Protein AF-A0A935YED0-F1 (afdb_monomer_lite)

Sequence (80 aa):
MTPLNDKRFEHLTRAGILVEAERCDLKGGVVLHARERSTDVEIAQAAAQAFGYHAANILPRLNGFAGYDCVTIEIVRVNY

Radius of gyration: 12.93 Å; chains: 1; bounding box: 34×19×36 Å

Foldseek 3Di:
DQAQQQPKDWDQFPQRWIKIANGLLLPVAIETAAEPPDDPVNVVVRVVRSVVVSVVPDDPSHVHHPDPDDGDYHYHHDYD

pLDDT: mean 88.47, std 9.72, range [55.84, 97.62]

Structure (mmCIF, N/CA/C/O backbone):
data_AF-A0A935YED0-F1
#
_entry.id   AF-A0A935YED0-F1
#
loop_
_atom_site.group_PDB
_atom_site.id
_atom_site.type_symbol
_atom_site.label_atom_id
_atom_site.label_alt_id
_atom_site.label_comp_id
_atom_site.label_asym_id
_atom_site.label_entity_id
_atom_site.label_seq_id
_atom_site.pdbx_PDB_ins_code
_atom_site.Cartn_x
_atom_site.Cartn_y
_atom_site.Cartn_z
_atom_site.occupancy
_atom_site.B_iso_or_equiv
_atom_site.auth_seq_id
_atom_site.auth_comp_id
_atom_site.auth_asym_id
_atom_site.auth_atom_id
_atom_site.pdbx_PDB_model_num
ATOM 1 N N . MET A 1 1 ? 22.344 -7.949 -11.810 1.00 61.16 1 MET A N 1
ATOM 2 C CA . MET A 1 1 ? 21.716 -7.336 -10.619 1.00 61.16 1 MET A CA 1
ATOM 3 C C . MET A 1 1 ? 20.250 -7.731 -10.645 1.00 61.16 1 MET A C 1
ATOM 5 O O . MET A 1 1 ? 19.628 -7.513 -11.673 1.00 61.16 1 MET A O 1
ATOM 9 N N . THR A 1 2 ? 19.727 -8.380 -9.603 1.00 65.00 2 THR A N 1
ATOM 10 C CA . THR A 1 2 ? 18.310 -8.786 -9.572 1.00 65.00 2 THR A CA 1
ATOM 11 C C . THR A 1 2 ? 17.421 -7.537 -9.548 1.00 65.00 2 THR A C 1
ATOM 13 O O . THR A 1 2 ? 17.704 -6.647 -8.734 1.00 65.00 2 THR A O 1
ATOM 16 N N . PRO A 1 3 ? 16.401 -7.429 -10.418 1.00 79.19 3 PRO A N 1
ATOM 17 C CA . PRO A 1 3 ? 15.472 -6.301 -10.401 1.00 79.19 3 PRO A CA 1
ATOM 18 C C . PRO A 1 3 ? 14.744 -6.219 -9.052 1.00 79.19 3 PRO A C 1
ATOM 20 O O . PRO A 1 3 ? 14.543 -7.224 -8.372 1.00 79.19 3 PRO A O 1
ATOM 23 N N . LEU A 1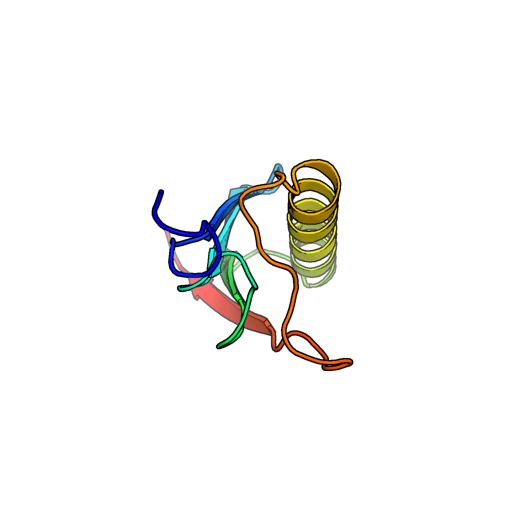 4 ? 14.375 -5.007 -8.633 1.00 86.38 4 LEU A N 1
ATOM 24 C CA . LEU A 1 4 ? 13.602 -4.794 -7.404 1.00 86.38 4 LEU A CA 1
ATOM 25 C C . LEU A 1 4 ? 12.150 -5.247 -7.546 1.00 86.38 4 LEU A C 1
ATOM 27 O O . LEU A 1 4 ? 11.535 -5.529 -6.527 1.00 86.38 4 LEU A O 1
ATOM 31 N N . ASN A 1 5 ? 11.631 -5.341 -8.774 1.00 88.12 5 ASN A N 1
ATOM 32 C CA . ASN A 1 5 ? 10.264 -5.763 -9.080 1.00 88.12 5 ASN A CA 1
ATOM 33 C C . ASN A 1 5 ? 9.846 -7.020 -8.313 1.00 88.12 5 ASN A C 1
ATOM 35 O O . ASN A 1 5 ? 8.803 -7.018 -7.673 1.00 88.12 5 ASN A O 1
ATOM 39 N N . ASP A 1 6 ? 10.685 -8.056 -8.323 1.00 88.12 6 ASP A N 1
ATOM 40 C CA . ASP A 1 6 ? 10.360 -9.360 -7.733 1.00 88.12 6 ASP A CA 1
ATOM 41 C C . ASP A 1 6 ? 10.633 -9.428 -6.220 1.00 88.12 6 ASP A C 1
ATOM 43 O O . ASP A 1 6 ? 10.537 -10.494 -5.617 1.00 88.12 6 ASP A O 1
ATOM 47 N N . LYS A 1 7 ? 11.021 -8.313 -5.589 1.00 90.56 7 LYS A N 1
ATOM 48 C CA . LYS A 1 7 ? 11.220 -8.258 -4.139 1.00 90.56 7 LYS A CA 1
ATOM 49 C C . LYS A 1 7 ? 9.943 -7.845 -3.434 1.00 90.56 7 LYS A C 1
ATOM 51 O O . LYS A 1 7 ? 9.216 -6.997 -3.938 1.00 90.56 7 LYS A O 1
ATOM 56 N N . ARG A 1 8 ? 9.761 -8.348 -2.215 1.00 93.25 8 ARG A N 1
ATOM 57 C CA . ARG A 1 8 ? 8.681 -7.923 -1.325 1.00 93.25 8 ARG A CA 1
ATOM 58 C C . ARG A 1 8 ? 8.770 -6.427 -1.019 1.00 93.25 8 ARG A C 1
ATOM 60 O O . ARG A 1 8 ? 9.863 -5.889 -0.820 1.00 93.25 8 ARG A O 1
ATOM 67 N N . PHE A 1 9 ? 7.614 -5.781 -0.964 1.00 92.75 9 PHE A N 1
ATOM 68 C CA . PHE A 1 9 ? 7.448 -4.437 -0.432 1.00 92.75 9 PHE A CA 1
ATOM 69 C C . PHE A 1 9 ? 6.764 -4.517 0.930 1.00 92.75 9 PHE A C 1
ATOM 71 O O . PHE A 1 9 ? 5.760 -5.209 1.080 1.00 92.75 9 PHE A O 1
ATOM 78 N N . GLU A 1 10 ? 7.302 -3.790 1.904 1.00 95.44 10 GLU A N 1
ATOM 79 C CA . GLU A 1 10 ? 6.725 -3.645 3.237 1.00 95.44 10 GLU A CA 1
ATOM 80 C C . GLU A 1 10 ? 6.867 -2.190 3.685 1.00 95.44 10 GLU A C 1
ATOM 82 O O . GLU A 1 10 ? 7.928 -1.575 3.533 1.00 95.44 10 GLU A O 1
ATOM 87 N N . HIS A 1 11 ? 5.802 -1.632 4.253 1.00 95.38 11 HIS A N 1
ATOM 88 C CA . HIS A 1 11 ? 5.816 -0.294 4.824 1.00 95.38 11 HIS A CA 1
ATOM 89 C C . HIS A 1 11 ? 4.908 -0.214 6.050 1.00 95.38 11 HIS A C 1
ATOM 91 O O . HIS A 1 11 ? 3.703 -0.441 5.963 1.00 95.38 11 HIS A O 1
ATOM 97 N N . LEU A 1 12 ? 5.477 0.166 7.195 1.00 96.19 12 LEU A N 1
ATOM 98 C CA . LEU A 1 12 ? 4.703 0.482 8.392 1.00 96.19 12 LEU A CA 1
ATOM 99 C C . LEU A 1 12 ? 4.335 1.969 8.392 1.00 96.19 12 LEU A C 1
ATOM 101 O O . LEU A 1 12 ? 5.202 2.843 8.448 1.00 96.19 12 LEU A O 1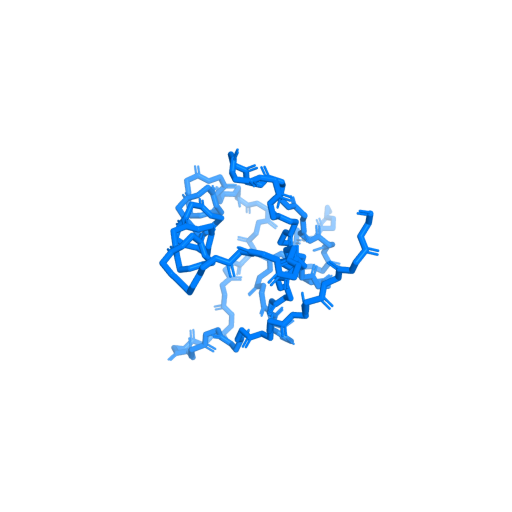
ATOM 105 N N . THR A 1 13 ? 3.039 2.257 8.336 1.00 94.44 13 THR A N 1
ATOM 106 C CA . THR A 1 13 ? 2.533 3.635 8.313 1.00 94.44 13 THR A CA 1
ATOM 107 C C . THR A 1 13 ? 2.588 4.301 9.684 1.00 94.44 13 THR A C 1
ATOM 109 O O . THR A 1 13 ? 2.734 3.645 10.716 1.00 94.44 13 THR A O 1
ATOM 112 N N . ARG A 1 14 ? 2.395 5.626 9.725 1.00 91.06 14 ARG A N 1
ATOM 113 C CA . ARG A 1 14 ? 2.328 6.375 10.993 1.00 91.06 14 ARG A CA 1
ATOM 114 C C . ARG A 1 14 ? 1.151 5.945 11.872 1.00 91.06 14 ARG A C 1
ATOM 116 O O . ARG A 1 14 ? 1.249 6.026 13.090 1.00 91.06 14 ARG A O 1
ATOM 123 N N . ALA A 1 15 ? 0.070 5.458 11.261 1.00 88.31 15 ALA A N 1
ATOM 124 C CA . ALA A 1 15 ? -1.094 4.915 11.961 1.00 88.31 15 ALA A CA 1
ATOM 125 C C . ALA A 1 15 ? -0.846 3.512 12.557 1.00 88.31 15 ALA A C 1
ATOM 127 O O . ALA A 1 15 ? -1.702 2.969 13.257 1.00 88.31 15 ALA A O 1
ATOM 128 N N . GLY A 1 16 ? 0.319 2.906 12.297 1.00 91.75 16 GLY A N 1
ATOM 129 C CA . GLY A 1 16 ? 0.629 1.543 12.722 1.00 91.75 16 GLY A CA 1
ATOM 130 C C . GLY A 1 16 ? -0.086 0.470 11.899 1.00 91.75 16 GLY A C 1
ATOM 131 O O . GLY A 1 16 ? -0.262 -0.637 12.398 1.00 91.75 16 GLY A O 1
ATOM 132 N N . ILE A 1 17 ? -0.512 0.804 10.675 1.00 95.12 17 ILE A N 1
ATOM 133 C CA . ILE A 1 17 ? -1.037 -0.138 9.677 1.00 95.12 17 ILE A CA 1
ATOM 134 C C . ILE A 1 17 ? 0.140 -0.609 8.826 1.00 95.12 17 ILE A C 1
ATOM 136 O O . ILE A 1 17 ? 0.867 0.227 8.274 1.00 95.12 17 ILE A O 1
ATOM 140 N N . LEU A 1 18 ? 0.330 -1.925 8.750 1.00 96.56 18 LEU A N 1
ATOM 141 C CA . LEU A 1 18 ? 1.349 -2.547 7.912 1.00 96.56 18 LEU A CA 1
ATOM 142 C C . LEU A 1 18 ? 0.797 -2.731 6.498 1.00 96.56 18 LEU A C 1
ATOM 144 O O . LEU A 1 18 ? -0.303 -3.250 6.323 1.00 96.56 18 LEU A O 1
ATOM 148 N N . VAL A 1 19 ? 1.563 -2.290 5.507 1.00 96.75 19 VAL A N 1
ATOM 149 C CA . VAL A 1 19 ? 1.236 -2.403 4.086 1.00 96.75 19 VAL A CA 1
ATOM 150 C C . VAL A 1 19 ? 2.245 -3.331 3.435 1.00 96.75 19 VAL A C 1
ATOM 152 O O . VAL A 1 19 ? 3.446 -3.088 3.546 1.00 96.75 19 VAL A O 1
ATOM 155 N N . GLU A 1 20 ? 1.772 -4.372 2.760 1.00 97.25 20 GLU A N 1
ATOM 156 C CA . GLU A 1 20 ? 2.629 -5.394 2.164 1.00 97.25 20 GLU A CA 1
ATOM 157 C C . GLU A 1 20 ? 2.221 -5.704 0.727 1.00 97.25 20 GLU A C 1
ATOM 159 O O . GLU A 1 20 ? 1.042 -5.701 0.384 1.00 97.25 20 GLU A O 1
ATOM 164 N N . ALA A 1 21 ? 3.204 -6.019 -0.107 1.00 94.88 21 ALA A N 1
ATOM 165 C CA . ALA A 1 21 ? 2.989 -6.617 -1.417 1.00 94.88 21 ALA A CA 1
ATOM 166 C C . ALA A 1 21 ? 4.088 -7.642 -1.687 1.00 94.88 21 ALA A C 1
ATOM 168 O O . ALA A 1 21 ? 5.249 -7.420 -1.333 1.00 94.88 21 ALA A O 1
ATOM 169 N N . GLU A 1 22 ? 3.754 -8.748 -2.351 1.00 94.06 22 GLU A N 1
ATOM 170 C CA . GLU A 1 22 ? 4.744 -9.769 -2.727 1.00 94.06 22 GLU A CA 1
ATOM 171 C C . GLU A 1 22 ? 5.824 -9.213 -3.663 1.00 94.06 22 GLU A C 1
ATOM 173 O O . GLU A 1 22 ? 6.959 -9.691 -3.669 1.00 94.06 22 GLU A O 1
ATOM 178 N N . ARG A 1 23 ? 5.472 -8.174 -4.429 1.00 92.06 23 ARG A N 1
ATOM 179 C CA . ARG A 1 23 ? 6.313 -7.544 -5.441 1.00 92.06 23 ARG A CA 1
ATOM 180 C C . ARG A 1 23 ? 6.374 -6.034 -5.266 1.00 92.06 23 ARG A C 1
ATOM 182 O O . ARG A 1 23 ? 5.368 -5.375 -5.016 1.00 92.06 23 ARG A O 1
ATOM 189 N N . CYS A 1 24 ? 7.551 -5.462 -5.488 1.00 90.44 24 CYS A N 1
ATOM 190 C CA . CYS A 1 24 ? 7.802 -4.030 -5.373 1.00 90.44 24 CYS A CA 1
ATOM 191 C C . CYS A 1 24 ? 7.218 -3.246 -6.551 1.00 90.44 24 CYS A C 1
ATOM 193 O O . CYS A 1 24 ? 7.045 -2.040 -6.454 1.00 90.44 24 CYS A O 1
ATOM 195 N N . ASP A 1 25 ? 6.875 -3.908 -7.654 1.00 90.25 25 ASP A N 1
ATOM 196 C CA . ASP A 1 25 ? 6.049 -3.305 -8.705 1.00 90.25 25 ASP A CA 1
ATOM 197 C C . ASP A 1 25 ? 4.543 -3.441 -8.446 1.00 90.25 25 ASP A C 1
ATOM 199 O O . ASP A 1 25 ? 3.744 -3.115 -9.319 1.00 90.25 25 ASP A O 1
ATOM 203 N N . LEU A 1 26 ? 4.158 -3.902 -7.250 1.00 91.31 26 LEU A N 1
ATOM 204 C CA . LEU A 1 26 ? 2.778 -4.005 -6.764 1.00 91.31 26 LEU A CA 1
ATOM 205 C C . LEU A 1 26 ? 1.886 -4.940 -7.597 1.00 91.31 26 LEU A C 1
ATOM 207 O O . LEU A 1 26 ? 0.669 -4.995 -7.405 1.00 91.31 26 LEU A O 1
ATOM 211 N N . LYS A 1 27 ? 2.480 -5.718 -8.508 1.00 89.19 27 LYS A N 1
ATOM 212 C CA . LYS A 1 27 ? 1.766 -6.750 -9.252 1.00 89.19 27 LYS A CA 1
ATOM 213 C C . LYS A 1 27 ? 1.333 -7.855 -8.289 1.00 89.19 27 LYS A C 1
ATOM 215 O O . LYS A 1 27 ? 2.149 -8.377 -7.536 1.00 89.19 27 LYS A O 1
ATOM 220 N N . GLY A 1 28 ? 0.058 -8.226 -8.361 1.00 88.88 28 GLY A N 1
ATOM 221 C CA . GLY A 1 28 ? -0.573 -9.138 -7.399 1.00 88.88 28 GLY A CA 1
ATOM 222 C C . GLY A 1 28 ? -1.343 -8.419 -6.288 1.00 88.88 28 GLY A C 1
ATOM 223 O O . GLY A 1 28 ? -2.071 -9.073 -5.555 1.00 88.88 28 GLY A O 1
ATOM 224 N N . GLY A 1 29 ? -1.258 -7.086 -6.220 1.00 92.50 29 GLY A N 1
ATOM 225 C CA . GLY A 1 29 ? -2.002 -6.277 -5.260 1.00 92.50 29 GLY A CA 1
ATOM 226 C C . GLY A 1 29 ? -1.230 -5.992 -3.975 1.00 92.50 29 GLY A C 1
ATOM 227 O O . GLY A 1 29 ? -0.066 -6.363 -3.811 1.00 92.50 29 GLY A O 1
ATOM 228 N N . VAL A 1 30 ? -1.896 -5.265 -3.083 1.00 95.19 30 VAL A N 1
ATOM 229 C CA . VAL A 1 30 ? -1.351 -4.780 -1.815 1.00 95.19 30 VAL A CA 1
ATOM 230 C C . VAL A 1 30 ? -2.312 -5.141 -0.690 1.00 95.19 30 VAL A C 1
ATOM 232 O O . VAL A 1 30 ? -3.513 -4.907 -0.807 1.00 95.19 30 VAL A O 1
ATOM 235 N N . VAL A 1 31 ? -1.780 -5.656 0.414 1.00 97.62 31 VAL A N 1
ATOM 236 C CA . VAL A 1 31 ? -2.537 -5.992 1.622 1.00 97.62 31 VAL A CA 1
ATOM 237 C C . VAL A 1 31 ? -2.267 -4.946 2.700 1.00 97.62 31 VAL A C 1
ATOM 239 O O . VAL A 1 31 ? -1.112 -4.639 3.001 1.00 97.62 31 VAL A O 1
ATOM 242 N N . LEU A 1 32 ? -3.327 -4.393 3.292 1.00 97.44 32 LEU A N 1
ATOM 243 C CA . LEU A 1 32 ? -3.259 -3.523 4.467 1.00 97.44 32 LEU A CA 1
ATOM 244 C C . LEU A 1 32 ? -3.745 -4.287 5.694 1.00 97.44 32 LEU A C 1
ATOM 246 O O . LEU A 1 32 ? -4.923 -4.627 5.792 1.00 97.44 32 LEU A O 1
ATOM 250 N N . HIS A 1 33 ? -2.856 -4.470 6.664 1.00 97.00 33 HIS A N 1
ATOM 251 C CA . HIS A 1 33 ? -3.164 -5.067 7.962 1.00 97.00 33 HIS A CA 1
ATOM 252 C C . HIS A 1 33 ? -3.629 -3.972 8.925 1.00 97.00 33 HIS A C 1
ATOM 254 O O . HIS A 1 33 ? -2.843 -3.390 9.681 1.00 97.00 33 HIS A O 1
ATOM 260 N N . ALA A 1 34 ? -4.909 -3.624 8.831 1.00 95.25 34 ALA A N 1
ATOM 261 C CA . ALA A 1 34 ? -5.542 -2.603 9.654 1.00 95.25 34 ALA A CA 1
ATOM 262 C C . ALA A 1 34 ? -5.935 -3.167 11.026 1.00 95.25 34 ALA A C 1
ATOM 264 O O . ALA A 1 34 ? -6.331 -4.321 11.144 1.00 95.25 34 ALA A O 1
ATOM 265 N N . ARG A 1 35 ? -5.889 -2.354 12.083 1.00 92.25 35 ARG A N 1
ATOM 266 C CA . ARG A 1 35 ? -6.398 -2.784 13.398 1.00 92.25 35 ARG A CA 1
ATOM 267 C C . ARG A 1 35 ? -7.922 -2.859 13.347 1.00 92.25 35 ARG A C 1
ATOM 269 O O . ARG A 1 35 ? -8.535 -2.069 12.633 1.00 92.25 35 ARG A O 1
ATOM 276 N N . GLU A 1 36 ? -8.554 -3.715 14.151 1.00 92.00 36 GLU A N 1
ATOM 277 C CA . GLU A 1 36 ? -10.031 -3.781 14.200 1.00 92.00 36 GLU A CA 1
ATOM 278 C C . GLU A 1 36 ? -10.688 -2.411 14.416 1.00 92.00 36 GLU A C 1
ATOM 280 O O . GLU A 1 36 ? -11.671 -2.078 13.752 1.00 92.00 36 GLU A O 1
ATOM 285 N N . ARG A 1 37 ? -10.096 -1.598 15.300 1.00 92.94 37 ARG A N 1
ATOM 286 C CA . ARG A 1 37 ? -10.567 -0.247 15.635 1.00 92.94 37 ARG A CA 1
ATOM 287 C C . ARG A 1 37 ? -10.195 0.840 14.623 1.00 92.94 37 ARG A C 1
ATOM 289 O O . ARG A 1 37 ? -10.575 1.986 14.836 1.00 92.94 37 ARG A O 1
ATOM 296 N N . SER A 1 38 ? -9.413 0.525 13.590 1.00 94.38 38 SER A N 1
ATOM 297 C CA . SER A 1 38 ? -9.049 1.508 12.569 1.00 94.38 38 SER A CA 1
ATOM 298 C C . SER A 1 38 ? -10.294 1.945 11.803 1.00 94.38 38 SER A C 1
ATOM 300 O O . SER A 1 38 ? -11.090 1.126 11.336 1.00 94.38 38 SER A O 1
ATOM 302 N N 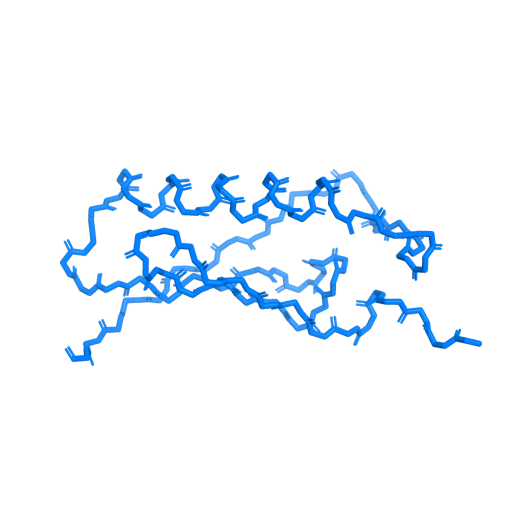. THR A 1 39 ? -10.452 3.255 11.684 1.00 95.38 39 THR A N 1
ATOM 303 C CA . THR A 1 39 ? -11.484 3.880 10.861 1.00 95.38 39 THR A CA 1
ATOM 304 C C . THR A 1 39 ? -11.120 3.773 9.385 1.00 95.38 39 THR A C 1
ATOM 306 O O . THR A 1 39 ? -9.945 3.725 9.020 1.00 95.38 39 THR A O 1
ATOM 309 N N . ASP A 1 40 ? -12.121 3.810 8.510 1.00 94.75 40 ASP A N 1
ATOM 310 C CA . ASP A 1 40 ? -11.880 3.748 7.064 1.00 94.75 40 ASP A CA 1
ATOM 311 C C . ASP A 1 40 ? -11.035 4.936 6.569 1.00 94.75 40 ASP A C 1
ATOM 313 O O . ASP A 1 40 ? -10.232 4.793 5.648 1.00 94.75 40 ASP A O 1
ATOM 317 N N . VAL A 1 41 ? -11.142 6.095 7.231 1.00 95.62 41 VAL A N 1
ATOM 318 C CA . VAL A 1 41 ? -10.309 7.275 6.949 1.00 95.62 41 VAL A CA 1
ATOM 319 C C . VAL A 1 41 ? -8.841 7.009 7.279 1.00 95.62 41 VAL A C 1
ATOM 321 O O . VAL A 1 41 ? -7.975 7.333 6.470 1.00 95.62 41 VAL A O 1
ATOM 324 N N . GLU A 1 42 ? -8.540 6.395 8.426 1.00 95.12 42 GLU A N 1
ATOM 325 C CA . GLU A 1 42 ? -7.163 6.028 8.785 1.00 95.12 42 GLU A CA 1
ATOM 326 C C . GLU A 1 42 ? -6.586 4.996 7.813 1.00 95.12 42 GLU A C 1
ATOM 328 O O . GLU A 1 42 ? -5.420 5.095 7.431 1.00 95.12 42 GLU A O 1
ATOM 333 N N . ILE A 1 43 ? -7.401 4.033 7.370 1.00 95.31 43 ILE A N 1
ATOM 334 C CA . ILE A 1 43 ? -6.992 3.025 6.383 1.00 95.31 43 ILE A CA 1
ATOM 335 C C . ILE A 1 43 ? -6.685 3.695 5.036 1.00 95.31 43 ILE A C 1
ATOM 337 O O . ILE A 1 43 ? -5.639 3.434 4.439 1.00 95.31 43 ILE A O 1
ATOM 341 N N . ALA A 1 44 ? -7.536 4.618 4.582 1.00 94.81 44 ALA A N 1
ATOM 342 C CA . ALA A 1 44 ? -7.309 5.375 3.352 1.00 94.81 44 ALA A CA 1
ATOM 343 C C . ALA A 1 44 ? -6.054 6.265 3.438 1.00 94.81 44 ALA A C 1
ATOM 345 O O . ALA A 1 44 ? -5.256 6.316 2.500 1.00 94.81 44 ALA A O 1
ATOM 346 N N . GLN A 1 45 ? -5.835 6.932 4.574 1.00 95.88 45 GLN A N 1
ATOM 347 C CA . GLN A 1 45 ? -4.628 7.728 4.822 1.00 95.88 45 GLN A CA 1
ATOM 348 C C . GLN A 1 45 ? -3.365 6.860 4.847 1.00 95.88 45 GLN A C 1
ATOM 350 O O . GLN A 1 45 ? -2.334 7.265 4.310 1.00 95.88 45 GLN A O 1
ATOM 355 N N . ALA A 1 46 ? -3.442 5.663 5.430 1.00 95.69 46 ALA A N 1
ATOM 356 C CA . ALA A 1 46 ? -2.350 4.699 5.445 1.00 95.69 46 ALA A CA 1
ATOM 357 C C . ALA A 1 46 ? -1.997 4.220 4.029 1.00 95.69 46 ALA A C 1
ATOM 359 O O . ALA A 1 46 ? -0.819 4.224 3.664 1.00 95.69 46 ALA A O 1
ATOM 360 N N . ALA A 1 47 ? -3.002 3.896 3.210 1.00 94.88 47 ALA A N 1
ATOM 361 C CA . ALA A 1 47 ? -2.804 3.565 1.801 1.00 94.88 47 ALA A CA 1
ATOM 362 C C . ALA A 1 47 ? -2.101 4.716 1.059 1.00 94.88 47 ALA A C 1
ATOM 364 O O . ALA A 1 47 ? -1.054 4.516 0.443 1.00 94.88 47 ALA A O 1
ATOM 365 N N . ALA A 1 48 ? -2.617 5.944 1.188 1.00 94.62 48 ALA A N 1
ATOM 366 C CA . ALA A 1 48 ? -2.032 7.127 0.559 1.00 94.62 48 ALA A CA 1
ATOM 367 C C . ALA A 1 48 ? -0.583 7.383 1.013 1.00 94.62 48 ALA A C 1
ATOM 369 O O . ALA A 1 48 ? 0.277 7.683 0.184 1.00 94.62 48 ALA A O 1
ATOM 370 N N . GLN A 1 49 ? -0.287 7.220 2.308 1.00 95.31 49 GLN A N 1
ATOM 371 C CA . GLN A 1 49 ? 1.072 7.335 2.837 1.00 95.31 49 GLN A CA 1
ATOM 372 C C . GLN A 1 49 ? 2.005 6.296 2.201 1.00 95.31 49 GLN A C 1
ATOM 374 O O . GLN A 1 49 ? 3.103 6.651 1.774 1.00 95.31 49 GLN A O 1
ATOM 379 N N . ALA A 1 50 ? 1.586 5.029 2.138 1.00 94.50 50 ALA A N 1
ATOM 380 C CA . ALA A 1 50 ? 2.404 3.950 1.598 1.00 94.50 50 ALA A CA 1
ATOM 381 C C . ALA A 1 50 ? 2.690 4.138 0.101 1.00 94.50 50 ALA A C 1
ATOM 383 O O . ALA A 1 50 ? 3.838 3.994 -0.315 1.00 94.50 50 ALA A O 1
ATOM 384 N N . PHE A 1 51 ? 1.693 4.536 -0.695 1.00 92.06 51 PHE A N 1
ATOM 385 C CA . PHE A 1 51 ? 1.895 4.833 -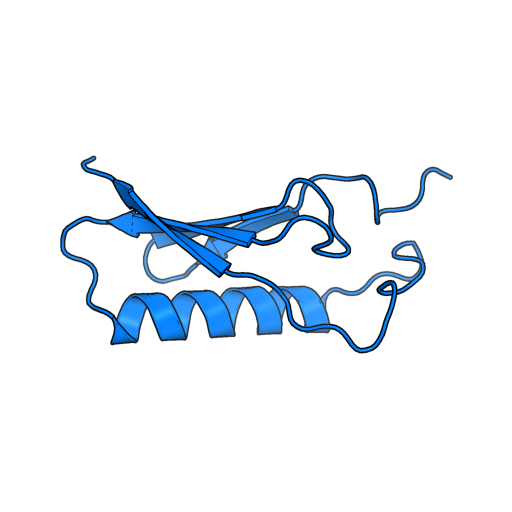2.117 1.00 92.06 51 PHE A CA 1
ATOM 386 C C . PHE A 1 51 ? 2.744 6.085 -2.339 1.00 92.06 51 PHE A C 1
ATOM 388 O O . PHE A 1 51 ? 3.611 6.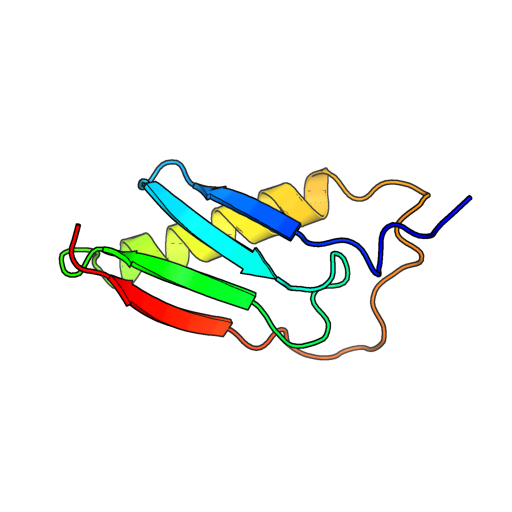084 -3.209 1.00 92.06 51 PHE A O 1
ATOM 395 N N . GLY A 1 52 ? 2.560 7.130 -1.527 1.00 91.19 52 GLY A N 1
ATOM 396 C CA . GLY A 1 52 ? 3.420 8.312 -1.560 1.00 91.19 52 GLY A CA 1
ATOM 397 C C . GLY A 1 52 ? 4.876 7.973 -1.230 1.00 91.19 52 GLY A C 1
ATOM 398 O O . GLY A 1 52 ? 5.788 8.418 -1.925 1.00 91.19 52 GLY A O 1
ATOM 399 N N . TYR A 1 53 ? 5.101 7.131 -0.216 1.00 92.12 53 TYR A N 1
ATOM 400 C CA . TYR A 1 53 ? 6.427 6.607 0.109 1.00 92.12 53 TYR A CA 1
ATOM 401 C C . TYR A 1 53 ? 7.003 5.792 -1.052 1.00 92.12 53 TYR A C 1
ATOM 403 O O . TYR A 1 53 ? 8.137 6.035 -1.457 1.00 92.12 53 TYR A O 1
ATOM 411 N N . HIS A 1 54 ? 6.228 4.860 -1.607 1.00 90.69 54 HIS A N 1
ATOM 412 C CA . HIS A 1 54 ? 6.655 4.009 -2.715 1.00 90.69 54 HIS A CA 1
ATOM 413 C C . HIS A 1 54 ? 7.080 4.837 -3.931 1.00 90.69 54 HIS A C 1
ATOM 415 O O . HIS A 1 54 ? 8.215 4.710 -4.388 1.00 90.69 54 HIS A O 1
ATOM 421 N N . ALA A 1 55 ? 6.231 5.773 -4.363 1.00 87.00 55 ALA A N 1
ATOM 422 C CA . ALA A 1 55 ? 6.494 6.653 -5.497 1.00 87.00 55 ALA A CA 1
ATOM 423 C C . ALA A 1 55 ? 7.736 7.537 -5.289 1.00 87.00 55 ALA A C 1
ATOM 425 O O . ALA A 1 55 ? 8.524 7.728 -6.213 1.00 87.00 55 ALA A O 1
ATOM 426 N N . ALA A 1 56 ? 7.949 8.042 -4.070 1.00 86.81 56 ALA A N 1
ATOM 427 C CA . ALA A 1 56 ? 9.113 8.863 -3.737 1.00 86.81 56 ALA A CA 1
ATOM 428 C C . ALA A 1 56 ? 10.425 8.063 -3.626 1.00 86.81 56 ALA A C 1
ATOM 430 O O . ALA A 1 56 ? 11.503 8.654 -3.646 1.00 86.81 56 ALA A O 1
ATOM 431 N N . ASN A 1 57 ? 10.350 6.734 -3.504 1.00 84.81 57 ASN A N 1
ATOM 432 C CA . ASN A 1 57 ? 11.502 5.846 -3.330 1.00 84.81 57 ASN A CA 1
ATOM 433 C C . ASN A 1 57 ? 11.683 4.877 -4.512 1.00 84.81 57 ASN A C 1
ATOM 435 O O . ASN A 1 57 ? 12.308 3.824 -4.367 1.00 84.81 57 ASN A O 1
ATOM 439 N N . ILE A 1 58 ? 11.175 5.230 -5.698 1.00 81.12 58 ILE A N 1
ATOM 440 C CA . ILE A 1 58 ? 11.435 4.475 -6.927 1.00 81.12 58 ILE A CA 1
ATOM 441 C C . ILE A 1 58 ? 12.930 4.564 -7.257 1.00 81.12 58 ILE A C 1
ATOM 443 O O . ILE A 1 58 ? 13.470 5.627 -7.558 1.00 81.12 58 ILE A O 1
ATOM 447 N N . LEU A 1 59 ? 13.612 3.420 -7.205 1.00 81.44 59 LEU A N 1
ATOM 448 C CA . LEU A 1 59 ? 15.032 3.305 -7.532 1.00 81.44 59 LEU A CA 1
ATOM 449 C C . LEU A 1 59 ? 15.213 2.872 -8.994 1.00 81.44 59 LEU A C 1
ATOM 451 O O . LEU A 1 59 ? 14.387 2.109 -9.488 1.00 81.44 59 LEU A O 1
ATOM 455 N N . PRO A 1 60 ? 16.349 3.188 -9.651 1.00 77.81 60 PRO A N 1
ATOM 456 C CA . PRO A 1 60 ? 16.640 2.732 -11.020 1.00 77.81 60 PRO A CA 1
ATOM 457 C C . PRO A 1 60 ? 16.596 1.208 -11.229 1.00 77.81 60 PRO A C 1
ATOM 459 O O . PRO A 1 60 ? 16.593 0.733 -12.355 1.00 77.81 60 PRO A O 1
ATOM 462 N N . ARG A 1 61 ? 16.609 0.433 -10.137 1.00 80.38 61 ARG A N 1
ATOM 463 C CA . ARG A 1 61 ? 16.516 -1.034 -10.135 1.00 80.38 61 ARG A CA 1
ATOM 464 C C . ARG A 1 61 ? 15.071 -1.550 -10.165 1.00 80.38 61 ARG A C 1
ATOM 466 O O . ARG A 1 61 ? 14.884 -2.760 -10.252 1.00 80.38 61 ARG A O 1
ATOM 473 N N . LEU A 1 62 ? 14.074 -0.675 -10.018 1.00 80.50 62 LEU A N 1
ATOM 474 C CA . LEU A 1 62 ? 12.665 -0.975 -10.255 1.00 80.50 62 LEU A CA 1
ATOM 475 C C . LEU A 1 62 ? 12.401 -0.686 -11.735 1.00 80.50 62 LEU A C 1
ATOM 477 O O . LEU A 1 62 ? 12.314 0.471 -12.137 1.00 80.50 62 LEU A O 1
ATOM 481 N N . ASN A 1 63 ? 12.308 -1.733 -12.551 1.00 78.88 63 ASN A N 1
ATOM 482 C CA . ASN A 1 63 ? 12.243 -1.653 -14.016 1.00 78.88 63 ASN A CA 1
ATOM 483 C C . ASN A 1 63 ? 10.858 -1.211 -14.535 1.00 78.88 63 ASN A C 1
ATOM 485 O O . ASN 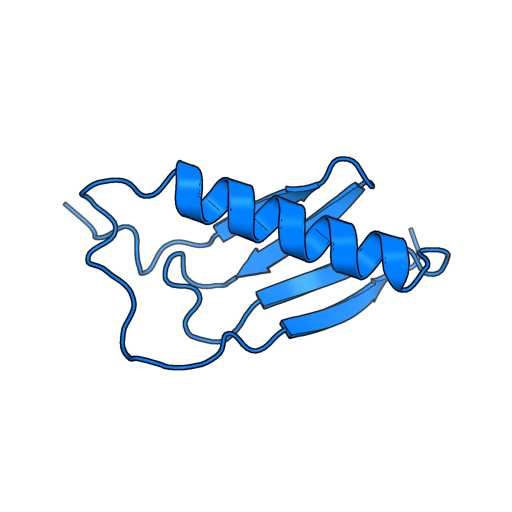A 1 63 ? 10.436 -1.605 -15.620 1.00 78.88 63 ASN A O 1
ATOM 489 N N . GLY A 1 64 ? 10.157 -0.388 -13.758 1.00 74.69 64 GLY A N 1
ATOM 490 C CA . GLY A 1 64 ? 8.819 0.102 -14.046 1.00 74.69 64 GLY A CA 1
ATOM 491 C C . GLY A 1 64 ? 7.706 -0.801 -13.522 1.00 74.69 64 GLY A C 1
ATOM 492 O O . GLY A 1 64 ? 7.939 -1.851 -12.920 1.00 74.69 64 GLY A O 1
ATOM 493 N N . PHE A 1 65 ? 6.486 -0.338 -13.768 1.00 79.31 65 PHE A N 1
ATOM 494 C CA . PHE A 1 65 ? 5.238 -1.019 -13.455 1.00 79.31 65 PHE A CA 1
ATOM 495 C C . PHE A 1 65 ? 4.670 -1.580 -14.758 1.00 79.31 65 PHE A C 1
ATOM 497 O O . PHE A 1 65 ? 4.686 -0.906 -15.791 1.00 79.31 65 PHE A O 1
ATOM 504 N N . ALA A 1 66 ? 4.207 -2.826 -14.742 1.00 67.06 66 ALA A N 1
ATOM 505 C CA . ALA A 1 66 ? 3.631 -3.437 -15.931 1.00 67.06 66 ALA A CA 1
ATOM 506 C C . ALA A 1 66 ? 2.180 -2.957 -16.122 1.00 67.06 66 ALA A C 1
ATOM 508 O O . ALA A 1 66 ? 1.280 -3.471 -15.467 1.00 67.06 66 ALA A O 1
ATOM 509 N N . GLY A 1 67 ? 1.961 -2.016 -17.047 1.00 62.56 67 GLY A N 1
ATOM 510 C CA . GLY A 1 67 ? 0.630 -1.623 -17.534 1.00 62.56 67 GLY A CA 1
ATOM 511 C C . GLY A 1 67 ? 0.086 -0.291 -16.998 1.00 62.56 67 GLY A C 1
ATOM 512 O O . GLY A 1 67 ? 0.682 0.348 -16.138 1.00 62.56 67 GLY A O 1
ATOM 513 N N . TYR A 1 68 ? -1.066 0.119 -17.542 1.00 55.84 68 TYR A N 1
ATOM 514 C CA . TYR A 1 68 ? -1.900 1.239 -17.068 1.00 55.84 68 TYR A CA 1
ATOM 515 C C . TYR A 1 68 ? -2.993 0.738 -16.111 1.00 55.84 68 TYR A C 1
ATOM 517 O O . TYR A 1 68 ? -4.150 1.142 -16.213 1.00 55.84 68 TYR A O 1
ATOM 525 N N . ASP A 1 69 ? -2.651 -0.217 -15.251 1.00 67.81 69 ASP A N 1
ATOM 526 C CA . ASP A 1 69 ? -3.635 -0.920 -14.435 1.00 67.81 69 ASP A CA 1
ATOM 527 C C . ASP A 1 69 ? -3.802 -0.274 -13.055 1.00 67.81 69 ASP A C 1
ATOM 529 O O . ASP A 1 69 ? -2.931 0.451 -12.563 1.00 67.81 69 ASP A O 1
ATOM 533 N N . CYS A 1 70 ? -4.942 -0.533 -12.426 1.00 78.75 70 CYS A N 1
ATOM 534 C CA . CYS A 1 70 ? -5.159 -0.178 -11.034 1.00 78.75 70 CYS A CA 1
ATOM 535 C C . CYS A 1 70 ? -4.402 -1.148 -10.118 1.00 78.75 70 CYS A C 1
ATOM 537 O O . CYS A 1 70 ? -4.232 -2.327 -10.422 1.00 78.75 70 CYS A O 1
ATOM 539 N N . VAL A 1 71 ? -3.994 -0.666 -8.945 1.00 86.62 71 VAL A N 1
ATOM 540 C CA . VAL A 1 71 ? -3.500 -1.541 -7.877 1.00 86.62 71 VAL A CA 1
ATOM 541 C C . VAL A 1 71 ? -4.700 -2.042 -7.082 1.00 86.62 71 VAL A C 1
ATOM 543 O O . VAL A 1 71 ? -5.454 -1.244 -6.524 1.00 86.62 71 VAL A O 1
ATOM 546 N N . THR A 1 72 ? -4.883 -3.359 -7.015 1.00 91.00 72 THR A N 1
ATOM 547 C CA . THR A 1 72 ? -5.871 -3.964 -6.116 1.00 91.00 72 THR A CA 1
ATOM 548 C C . THR A 1 72 ? -5.400 -3.837 -4.674 1.00 91.00 72 THR A C 1
ATOM 550 O O . THR A 1 72 ? -4.246 -4.137 -4.364 1.00 91.00 72 THR A O 1
ATOM 553 N N . ILE A 1 73 ? -6.304 -3.408 -3.796 1.00 94.25 73 ILE A N 1
ATOM 554 C CA . ILE A 1 73 ? -6.046 -3.259 -2.369 1.00 94.25 73 ILE A CA 1
ATOM 555 C C . ILE A 1 73 ? -6.958 -4.214 -1.605 1.00 94.25 73 ILE A C 1
ATOM 557 O O . ILE A 1 73 ? -8.180 -4.126 -1.717 1.00 94.25 73 ILE A O 1
ATOM 561 N N . GLU A 1 74 ? -6.361 -5.093 -0.810 1.00 96.25 74 GLU A N 1
ATOM 562 C CA . GLU A 1 74 ? -7.054 -5.922 0.169 1.00 96.25 74 GLU A CA 1
ATOM 563 C C . GLU A 1 74 ? -6.855 -5.331 1.566 1.00 96.25 74 GLU A C 1
ATOM 565 O O . GLU A 1 74 ? -5.752 -4.933 1.943 1.00 96.25 74 GLU A O 1
ATOM 570 N N . ILE A 1 75 ? -7.931 -5.262 2.348 1.00 96.69 75 ILE A N 1
ATOM 571 C CA . ILE A 1 75 ? -7.889 -4.773 3.725 1.00 96.69 75 ILE A CA 1
ATOM 572 C C . ILE A 1 75 ? -8.184 -5.950 4.644 1.00 96.69 75 ILE A C 1
ATOM 574 O O . ILE A 1 75 ? -9.304 -6.460 4.670 1.00 96.69 75 ILE A O 1
ATOM 578 N N . VAL A 1 76 ? -7.192 -6.337 5.438 1.00 96.12 76 VAL A N 1
ATOM 579 C CA . VAL A 1 76 ? -7.321 -7.370 6.464 1.00 96.12 76 VAL A CA 1
ATOM 580 C C . VAL A 1 76 ? -7.376 -6.678 7.818 1.00 96.12 76 VAL A C 1
ATOM 582 O O . VAL A 1 76 ? -6.457 -5.949 8.193 1.00 96.12 76 VAL A O 1
ATOM 585 N N . ARG A 1 77 ? -8.467 -6.887 8.561 1.00 93.25 77 ARG A N 1
ATOM 586 C CA . ARG A 1 77 ? -8.579 -6.395 9.938 1.00 93.25 77 ARG A CA 1
ATOM 587 C C . ARG A 1 77 ? -8.000 -7.428 10.899 1.00 93.25 77 ARG A C 1
ATOM 589 O O . ARG A 1 77 ? -8.450 -8.569 10.920 1.00 93.25 77 ARG A O 1
ATOM 596 N N . VAL A 1 78 ? -7.010 -7.019 11.684 1.00 90.44 78 VAL A N 1
ATOM 597 C CA . VAL A 1 78 ? -6.289 -7.865 12.641 1.00 90.44 78 VAL A CA 1
ATOM 598 C C . VAL A 1 78 ? -6.543 -7.409 14.077 1.00 90.44 78 VAL A C 1
ATOM 600 O O . VAL A 1 78 ? -6.607 -6.208 14.368 1.00 90.44 78 VAL A O 1
ATOM 603 N N . ASN A 1 79 ? -6.683 -8.387 14.971 1.00 79.00 79 ASN A N 1
ATOM 604 C CA . ASN A 1 79 ? -6.800 -8.183 16.410 1.00 79.00 79 ASN A CA 1
ATOM 605 C C . ASN A 1 79 ? -5.434 -8.490 17.042 1.00 79.00 79 ASN A C 1
ATOM 607 O O . ASN A 1 79 ? -4.977 -9.631 16.981 1.00 79.00 79 ASN A O 1
ATOM 611 N N . TYR A 1 80 ? -4.771 -7.463 17.575 1.00 60.75 80 TYR A N 1
ATOM 612 C CA . TYR A 1 80 ? -3.501 -7.563 18.305 1.00 60.75 80 TYR A CA 1
ATOM 613 C C . TYR A 1 80 ? -3.700 -7.119 19.748 1.00 60.75 80 TYR A C 1
ATOM 615 O O . TYR A 1 80 ? -4.374 -6.076 19.940 1.00 60.75 80 TYR A O 1
#

Secondary structure (DSSP, 8-state):
---STTS-EEEE-TTS-EEEESSTT-TT-EEEEEETT--HHHHHHHHHHHHHHHHHT--TTS---SSSPPPPEEEEEE--